Protein AF-A0A9D6SAS4-F1 (afdb_monomer)

Structure (mmCIF, N/CA/C/O backbone):
data_AF-A0A9D6SAS4-F1
#
_entry.id   AF-A0A9D6SAS4-F1
#
loop_
_atom_site.group_PDB
_atom_site.id
_atom_site.type_symbol
_atom_site.label_atom_id
_atom_site.label_alt_id
_atom_site.label_comp_id
_atom_site.label_asym_id
_atom_site.label_entity_id
_atom_site.label_seq_id
_atom_site.pdbx_PDB_ins_code
_atom_site.Cartn_x
_atom_site.Cartn_y
_atom_site.Cartn_z
_atom_site.occupancy
_atom_site.B_iso_or_equiv
_atom_site.auth_seq_id
_atom_site.auth_comp_id
_atom_site.auth_asym_id
_atom_site.auth_atom_id
_atom_site.pdbx_PDB_model_num
ATOM 1 N N . MET A 1 1 ? -22.222 3.010 14.544 1.00 50.62 1 MET A N 1
ATOM 2 C CA . MET A 1 1 ? -21.253 2.228 13.740 1.00 50.62 1 MET A CA 1
ATOM 3 C C . MET A 1 1 ? -20.783 3.130 12.607 1.00 50.62 1 MET A C 1
ATOM 5 O O . MET A 1 1 ? -21.567 3.399 11.709 1.00 50.62 1 MET A O 1
ATOM 9 N N . ASN A 1 2 ? -19.585 3.718 12.694 1.00 63.00 2 ASN A N 1
ATOM 10 C CA . ASN A 1 2 ? -19.209 4.825 11.801 1.00 63.00 2 ASN A CA 1
ATOM 11 C C . ASN A 1 2 ? -18.631 4.307 10.478 1.00 63.00 2 ASN A C 1
ATOM 13 O O . ASN A 1 2 ? -17.414 4.246 10.317 1.00 63.00 2 ASN A O 1
ATOM 17 N N . ARG A 1 3 ? -19.509 3.981 9.520 1.00 70.31 3 ARG A N 1
ATOM 18 C CA . ARG A 1 3 ? -19.149 3.625 8.130 1.00 70.31 3 ARG A CA 1
ATOM 19 C C . ARG A 1 3 ? -18.209 4.653 7.475 1.00 70.31 3 ARG A C 1
ATOM 21 O O . ARG A 1 3 ? -17.339 4.282 6.698 1.00 70.31 3 ARG A O 1
ATOM 28 N N . ALA A 1 4 ? -18.312 5.924 7.870 1.00 74.31 4 ALA A N 1
ATOM 29 C CA . ALA A 1 4 ? -17.423 6.998 7.422 1.00 74.31 4 ALA A CA 1
ATOM 30 C C . ALA A 1 4 ? -15.940 6.774 7.787 1.00 74.31 4 ALA A C 1
ATOM 32 O O . ALA A 1 4 ? -15.057 7.100 7.000 1.00 74.31 4 ALA A O 1
ATOM 33 N N . LEU A 1 5 ? -15.650 6.185 8.955 1.00 75.94 5 LEU A N 1
ATOM 34 C CA . LEU A 1 5 ? -14.269 5.891 9.363 1.00 75.94 5 LEU A CA 1
ATOM 35 C C . LEU A 1 5 ? -13.681 4.741 8.537 1.00 75.94 5 LEU A C 1
ATOM 37 O O . LEU A 1 5 ? -12.525 4.797 8.129 1.00 75.94 5 LEU A O 1
ATOM 41 N N . GLN A 1 6 ? -14.500 3.733 8.230 1.00 78.25 6 GLN A N 1
ATOM 42 C CA . GLN A 1 6 ? -14.096 2.612 7.377 1.00 78.25 6 GLN A CA 1
ATOM 43 C C . GLN A 1 6 ? -13.791 3.077 5.953 1.00 78.25 6 GLN A C 1
ATOM 45 O O . GLN A 1 6 ? -12.755 2.713 5.406 1.00 78.25 6 GLN A O 1
ATOM 50 N N . GLY A 1 7 ? -14.644 3.940 5.389 1.00 81.56 7 GLY A N 1
ATOM 51 C CA . GLY A 1 7 ? -14.393 4.552 4.085 1.00 81.56 7 GLY A CA 1
ATOM 52 C C . GLY A 1 7 ? -13.077 5.332 4.056 1.00 81.56 7 GLY A C 1
ATOM 53 O O . GLY A 1 7 ? -12.290 5.165 3.131 1.00 81.56 7 GLY A O 1
ATOM 54 N N . GLY A 1 8 ? -12.786 6.107 5.108 1.00 83.75 8 GLY A N 1
ATOM 55 C CA . GLY A 1 8 ? -11.517 6.830 5.231 1.00 83.75 8 GLY A CA 1
ATOM 56 C C . GLY A 1 8 ? -10.282 5.920 5.255 1.00 83.75 8 GLY A C 1
ATOM 57 O O . GLY A 1 8 ? -9.275 6.257 4.641 1.00 83.75 8 GLY A O 1
ATOM 58 N N . LEU A 1 9 ? -10.361 4.756 5.909 1.00 83.75 9 LEU A N 1
ATOM 59 C CA . LEU A 1 9 ? -9.276 3.766 5.903 1.00 83.75 9 LEU A CA 1
ATOM 60 C C . LEU A 1 9 ? -9.048 3.168 4.516 1.00 83.75 9 LEU A C 1
ATOM 62 O O . LEU A 1 9 ? -7.908 3.107 4.072 1.00 83.75 9 LEU A O 1
ATOM 66 N N . ILE A 1 10 ? -10.118 2.747 3.837 1.00 86.25 10 ILE A N 1
ATOM 67 C CA . ILE A 1 10 ? -10.026 2.149 2.497 1.00 86.25 10 ILE A CA 1
ATOM 68 C C . ILE A 1 10 ? -9.444 3.161 1.507 1.00 86.25 10 ILE A C 1
ATOM 70 O O . ILE A 1 10 ? -8.532 2.832 0.753 1.00 86.25 10 ILE A O 1
ATOM 74 N N . LEU A 1 11 ? -9.934 4.405 1.537 1.00 88.00 11 LEU A N 1
ATOM 75 C CA . LEU A 1 11 ? -9.425 5.477 0.681 1.00 88.00 11 LEU A CA 1
ATOM 76 C C . LEU A 1 11 ? -7.961 5.793 0.979 1.00 88.00 11 LEU A C 1
ATOM 78 O O . LEU A 1 11 ? -7.173 5.952 0.054 1.00 88.00 11 LEU A O 1
ATOM 82 N N . GLY A 1 12 ? -7.582 5.853 2.254 1.00 87.75 12 GLY A N 1
ATOM 83 C CA . GLY A 1 12 ? -6.195 6.072 2.642 1.00 87.75 12 GLY A CA 1
ATOM 84 C C . GLY A 1 12 ? -5.263 4.954 2.190 1.00 87.75 12 GLY A C 1
ATOM 85 O O . GLY A 1 12 ? -4.219 5.232 1.609 1.00 87.75 12 GLY A O 1
ATOM 86 N N . ASP A 1 13 ? -5.666 3.696 2.371 1.00 88.88 13 ASP A N 1
ATOM 87 C CA . ASP A 1 13 ? -4.906 2.542 1.888 1.00 88.88 13 ASP A CA 1
ATOM 88 C C . ASP A 1 13 ? -4.751 2.589 0.355 1.00 88.88 13 ASP A C 1
ATOM 90 O O . ASP A 1 13 ? -3.659 2.358 -0.164 1.00 88.88 13 ASP A O 1
ATOM 94 N N . ALA A 1 14 ? -5.811 2.958 -0.376 1.00 90.25 14 ALA A N 1
ATOM 95 C CA . ALA A 1 14 ? -5.753 3.149 -1.824 1.00 90.25 14 ALA A CA 1
ATOM 96 C C . ALA A 1 14 ? -4.782 4.275 -2.218 1.00 90.25 14 ALA A C 1
ATOM 98 O O . ALA A 1 14 ? -3.966 4.094 -3.118 1.00 90.25 14 ALA A O 1
ATOM 99 N N . ILE A 1 15 ? -4.811 5.415 -1.521 1.00 92.12 15 ILE A N 1
ATOM 100 C CA . ILE A 1 15 ? -3.869 6.520 -1.750 1.00 92.12 15 ILE A CA 1
ATOM 101 C C . ILE A 1 15 ? -2.429 6.046 -1.538 1.00 92.12 15 ILE A C 1
ATOM 103 O O . ILE A 1 15 ? -1.576 6.309 -2.381 1.00 92.12 15 ILE A O 1
ATOM 107 N N . VAL A 1 16 ? -2.154 5.304 -0.463 1.00 92.31 16 VAL A N 1
ATOM 108 C CA . VAL A 1 16 ? -0.816 4.758 -0.185 1.00 92.31 16 VAL A CA 1
ATOM 109 C C . VAL A 1 16 ? -0.356 3.807 -1.293 1.00 92.31 16 VAL A C 1
ATOM 111 O O . VAL A 1 16 ? 0.803 3.879 -1.700 1.00 92.31 16 VAL A O 1
ATOM 114 N N . LEU A 1 17 ? -1.246 2.962 -1.828 1.00 92.44 17 LEU A N 1
ATOM 115 C CA . LEU A 1 17 ? -0.938 2.080 -2.961 1.00 92.44 17 LEU A CA 1
ATOM 116 C C . LEU A 1 17 ? -0.514 2.869 -4.203 1.00 92.44 17 LEU A C 1
ATOM 118 O O . LEU A 1 17 ? 0.544 2.604 -4.777 1.00 92.44 17 LEU A O 1
ATOM 122 N N . TYR A 1 18 ? -1.302 3.870 -4.599 1.00 92.00 18 TYR A N 1
ATOM 123 C CA . TYR A 1 18 ? -0.983 4.689 -5.769 1.00 92.00 18 TYR A CA 1
ATOM 124 C C . TYR A 1 18 ? 0.256 5.562 -5.549 1.00 92.00 18 TYR A C 1
ATOM 126 O O . TYR A 1 18 ? 1.072 5.689 -6.458 1.00 92.00 18 TYR A O 1
ATOM 134 N N . LEU A 1 19 ? 0.460 6.112 -4.349 1.00 92.69 19 LEU A N 1
ATOM 135 C CA . LEU A 1 19 ? 1.674 6.864 -4.023 1.00 92.69 19 LEU A CA 1
ATOM 136 C C . LEU A 1 19 ? 2.921 5.980 -4.110 1.00 92.69 19 LEU A C 1
ATOM 138 O O . LEU A 1 19 ? 3.906 6.386 -4.722 1.00 92.69 19 LEU A O 1
ATOM 142 N N . ALA A 1 20 ? 2.876 4.759 -3.571 1.00 92.69 20 ALA A N 1
ATOM 143 C CA . ALA A 1 20 ? 3.989 3.816 -3.673 1.00 92.69 20 ALA A CA 1
ATOM 144 C C . ALA A 1 20 ? 4.309 3.461 -5.136 1.00 92.69 20 ALA A C 1
ATOM 146 O O . ALA A 1 20 ? 5.482 3.371 -5.504 1.00 92.69 20 ALA A O 1
ATOM 147 N N . LEU A 1 21 ? 3.286 3.322 -5.989 1.00 90.31 21 LEU A N 1
ATOM 148 C CA . LEU A 1 21 ? 3.461 3.114 -7.429 1.00 90.31 21 LEU A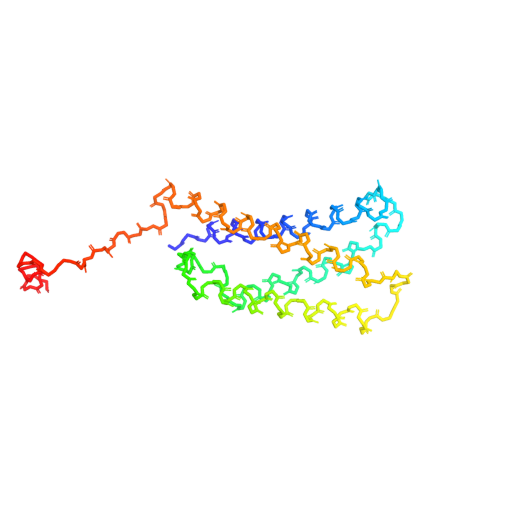 CA 1
ATOM 149 C C . LEU A 1 21 ? 4.129 4.315 -8.102 1.00 90.31 21 LEU A C 1
ATOM 151 O O . LEU A 1 21 ? 5.112 4.139 -8.816 1.00 90.31 21 LEU A O 1
ATOM 155 N N . LEU A 1 22 ? 3.627 5.528 -7.863 1.00 91.12 22 LEU A N 1
ATOM 156 C CA . LEU A 1 22 ? 4.172 6.750 -8.460 1.00 91.12 22 LEU A CA 1
ATOM 157 C C . LEU A 1 22 ? 5.631 6.974 -8.057 1.00 91.12 22 LEU A C 1
ATOM 159 O O . LEU A 1 22 ? 6.461 7.283 -8.910 1.00 91.12 22 LEU A O 1
ATOM 163 N N . VAL A 1 23 ? 5.961 6.765 -6.779 1.00 91.19 23 VAL A N 1
ATOM 164 C CA . VAL A 1 23 ? 7.336 6.883 -6.278 1.00 91.19 23 VAL A CA 1
ATOM 165 C C . VAL A 1 23 ? 8.234 5.817 -6.905 1.00 91.19 23 VAL A C 1
ATOM 167 O O . VAL A 1 23 ? 9.326 6.145 -7.364 1.00 91.19 23 VAL A O 1
ATOM 170 N N . MET A 1 24 ? 7.780 4.563 -7.003 1.00 91.19 24 MET A N 1
ATOM 171 C CA . MET A 1 24 ? 8.538 3.504 -7.680 1.00 91.19 24 MET A CA 1
ATOM 172 C C . MET A 1 24 ? 8.806 3.854 -9.150 1.00 91.19 24 MET A C 1
ATOM 174 O O . MET A 1 24 ? 9.940 3.731 -9.615 1.00 91.19 24 MET A O 1
ATOM 178 N N . LEU A 1 25 ? 7.791 4.344 -9.867 1.00 88.19 25 LEU A N 1
ATOM 179 C CA . LEU A 1 25 ? 7.918 4.759 -11.263 1.00 88.19 25 LEU A CA 1
ATOM 180 C C . LEU A 1 25 ? 8.888 5.928 -11.425 1.00 88.19 25 LEU A C 1
ATOM 182 O O . LEU A 1 25 ? 9.706 5.913 -12.342 1.00 88.19 25 LEU A O 1
ATOM 186 N N . PHE A 1 26 ? 8.843 6.906 -10.522 1.00 88.00 26 PHE A N 1
ATOM 187 C CA . PHE A 1 26 ? 9.776 8.026 -10.527 1.00 88.00 26 PHE A CA 1
ATOM 188 C C . PHE A 1 26 ? 11.219 7.566 -10.282 1.00 88.00 26 PHE A C 1
ATOM 190 O O . PHE A 1 26 ? 12.109 7.932 -11.042 1.00 88.00 26 PHE A O 1
ATOM 197 N N . ILE A 1 27 ? 11.446 6.693 -9.295 1.00 87.06 27 ILE A N 1
ATOM 198 C CA . ILE A 1 27 ? 12.774 6.128 -9.002 1.00 87.06 27 ILE A CA 1
ATOM 199 C C . ILE A 1 27 ? 13.308 5.324 -10.194 1.00 87.06 27 ILE A C 1
ATOM 201 O O . ILE A 1 27 ? 14.497 5.386 -10.501 1.00 87.06 27 ILE A O 1
ATOM 205 N N . ARG A 1 28 ? 12.448 4.549 -10.866 1.00 85.56 28 ARG A N 1
ATOM 206 C CA . ARG A 1 28 ? 12.883 3.626 -11.920 1.00 85.56 28 ARG A CA 1
ATOM 207 C C . ARG A 1 28 ? 13.020 4.273 -13.293 1.00 85.56 28 ARG A C 1
ATOM 209 O O . ARG A 1 28 ? 13.947 3.937 -14.025 1.00 85.56 28 ARG A O 1
ATOM 216 N N . TYR A 1 29 ? 12.074 5.127 -13.665 1.00 83.56 29 TYR A N 1
ATOM 217 C CA . TYR A 1 29 ? 11.943 5.668 -15.019 1.00 83.56 29 TYR A CA 1
ATOM 218 C C . TYR A 1 29 ? 12.207 7.176 -15.090 1.00 83.56 29 TYR A C 1
ATOM 220 O O . TYR A 1 29 ? 12.208 7.727 -16.188 1.00 83.56 29 TYR A O 1
ATOM 228 N N . GLY A 1 30 ? 12.369 7.866 -13.953 1.00 83.75 30 GLY A N 1
ATOM 229 C CA . GLY A 1 30 ? 12.526 9.326 -13.877 1.00 83.75 30 GLY A CA 1
ATOM 230 C C . GLY A 1 30 ? 11.267 10.121 -14.246 1.00 83.75 30 GLY A C 1
ATOM 231 O O . GLY A 1 30 ? 11.202 11.326 -14.026 1.00 83.75 30 GLY A O 1
ATOM 232 N N . THR A 1 31 ? 10.245 9.462 -14.801 1.00 83.31 31 THR A N 1
ATOM 233 C CA . THR A 1 31 ? 8.984 10.068 -15.230 1.00 83.31 31 THR A CA 1
ATOM 234 C C . THR A 1 31 ? 7.837 9.096 -14.972 1.00 83.31 31 THR A C 1
ATOM 236 O O . THR A 1 31 ? 7.981 7.884 -15.140 1.00 83.31 31 THR A O 1
ATOM 239 N N . VAL A 1 32 ? 6.672 9.633 -14.622 1.00 81.31 32 VAL A N 1
ATOM 240 C CA . VAL A 1 32 ? 5.427 8.861 -14.461 1.00 81.31 32 VAL A CA 1
ATOM 241 C C . VAL A 1 32 ? 4.585 8.804 -15.741 1.00 81.31 32 VAL A C 1
ATOM 243 O O . VAL A 1 32 ? 3.689 7.973 -15.842 1.00 81.31 32 VAL A O 1
ATOM 246 N N . ALA A 1 33 ? 4.892 9.642 -16.739 1.00 81.56 33 ALA A N 1
ATOM 247 C CA . ALA A 1 33 ? 4.121 9.760 -17.981 1.00 81.56 33 ALA A CA 1
ATOM 248 C C . ALA A 1 33 ? 4.736 9.026 -19.189 1.00 81.56 33 ALA A C 1
ATOM 250 O O . ALA A 1 33 ? 4.087 8.917 -20.230 1.00 81.56 33 ALA A O 1
ATOM 251 N N . GLY A 1 34 ? 5.968 8.516 -19.082 1.00 79.19 34 GLY A N 1
ATOM 252 C CA . GLY A 1 34 ? 6.620 7.790 -20.175 1.00 79.19 34 GLY A CA 1
ATOM 253 C C . GLY A 1 34 ? 5.891 6.492 -20.553 1.00 79.19 34 GLY A C 1
ATOM 254 O O . GLY A 1 34 ? 5.250 5.864 -19.710 1.00 79.19 34 GLY A O 1
ATOM 255 N N . ARG A 1 35 ? 6.033 6.031 -21.808 1.00 76.75 35 ARG A N 1
ATOM 256 C CA . ARG A 1 35 ? 5.403 4.774 -22.289 1.00 76.75 35 ARG A CA 1
ATOM 257 C C . ARG A 1 35 ? 5.724 3.570 -21.396 1.00 76.75 35 ARG A C 1
ATOM 259 O O . ARG A 1 35 ? 4.851 2.750 -21.130 1.00 76.75 35 ARG A O 1
ATOM 266 N N . GLY A 1 36 ? 6.959 3.501 -20.888 1.00 73.88 36 GLY A N 1
ATOM 267 C CA . GLY A 1 36 ? 7.371 2.482 -19.922 1.00 73.88 36 GLY A CA 1
ATOM 268 C C . GLY A 1 36 ? 6.563 2.545 -18.624 1.00 73.88 36 GLY A C 1
ATOM 269 O O . GLY A 1 36 ? 6.071 1.519 -18.168 1.00 73.88 36 GLY A O 1
ATOM 270 N N . ALA A 1 37 ? 6.331 3.738 -18.074 1.00 75.88 37 ALA A N 1
ATOM 271 C CA . ALA A 1 37 ? 5.563 3.925 -16.844 1.00 75.88 37 ALA A CA 1
ATOM 272 C C . ALA A 1 37 ? 4.071 3.599 -17.023 1.00 75.88 37 ALA A C 1
ATOM 274 O O . ALA A 1 37 ? 3.498 2.895 -16.194 1.00 75.88 37 ALA A O 1
ATOM 275 N N . GLN A 1 38 ? 3.457 4.010 -18.139 1.00 79.62 38 GLN A N 1
ATOM 276 C CA . GLN A 1 38 ? 2.036 3.739 -18.405 1.00 79.62 38 GLN A CA 1
ATOM 277 C C . GLN A 1 38 ? 1.708 2.243 -18.460 1.00 79.62 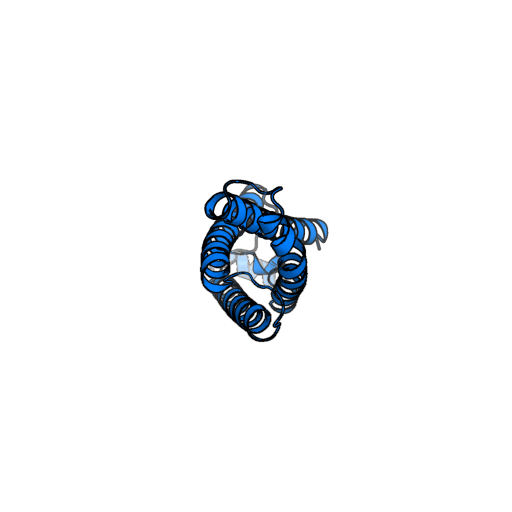38 GLN A C 1
ATOM 279 O O . GLN A 1 38 ? 0.664 1.823 -17.964 1.00 79.62 38 GLN A O 1
ATOM 284 N N . SER A 1 39 ? 2.631 1.422 -18.973 1.00 81.31 39 SER A N 1
ATOM 285 C CA . SER A 1 39 ? 2.450 -0.035 -19.025 1.00 81.31 39 SER A CA 1
ATOM 286 C C . SER A 1 39 ? 2.329 -0.705 -17.645 1.00 81.31 39 SER A C 1
ATOM 288 O O . SER A 1 39 ? 1.823 -1.820 -17.555 1.00 81.31 39 SER A O 1
ATOM 290 N N . HIS A 1 40 ? 2.728 -0.025 -16.562 1.00 81.94 40 HIS A N 1
ATOM 291 C CA . HIS A 1 40 ? 2.624 -0.547 -15.197 1.00 81.94 40 HIS A CA 1
ATOM 292 C C . HIS A 1 40 ? 1.282 -0.233 -14.533 1.00 81.94 40 HIS A C 1
ATOM 294 O O . HIS A 1 40 ? 0.881 -0.956 -13.628 1.00 81.94 40 HIS A O 1
ATOM 300 N N . PHE A 1 41 ? 0.568 0.813 -14.954 1.00 83.94 41 PHE A N 1
ATOM 301 C CA . PHE A 1 41 ? -0.664 1.217 -14.272 1.00 83.94 41 PHE A CA 1
ATOM 302 C C . PHE A 1 41 ? -1.739 0.130 -14.341 1.00 83.94 41 PHE A C 1
ATOM 304 O O . PHE A 1 41 ? -2.301 -0.233 -13.314 1.00 83.94 41 PHE A O 1
ATOM 311 N N . SER A 1 42 ? -1.973 -0.446 -15.522 1.00 85.38 42 SER A N 1
ATOM 312 C CA . SER A 1 42 ? -2.988 -1.492 -15.709 1.00 85.38 42 SER A CA 1
ATOM 313 C C . SER A 1 42 ? -2.770 -2.733 -14.817 1.00 85.38 42 SER A C 1
ATOM 315 O O . SER A 1 42 ? -3.677 -3.054 -14.042 1.00 85.38 42 SER A O 1
ATOM 317 N N . PRO A 1 43 ? -1.598 -3.408 -14.830 1.00 86.81 43 PRO A N 1
ATOM 318 C CA . PRO A 1 43 ? -1.378 -4.581 -13.982 1.00 86.81 43 PRO A CA 1
ATOM 319 C C . PRO A 1 43 ? -1.393 -4.250 -12.485 1.00 86.81 43 PRO A C 1
ATOM 321 O O . PRO A 1 43 ? -1.961 -5.008 -11.698 1.00 86.81 43 PRO A O 1
ATOM 324 N N . PHE A 1 44 ? -0.821 -3.114 -12.072 1.00 87.25 44 PHE A N 1
ATOM 325 C CA . PHE A 1 44 ? -0.814 -2.730 -10.659 1.00 87.25 44 PHE A CA 1
ATOM 326 C C . PHE A 1 44 ? -2.211 -2.365 -10.147 1.00 87.25 44 PHE A C 1
ATOM 328 O O . PHE A 1 44 ? -2.548 -2.733 -9.028 1.00 87.25 44 PHE A O 1
ATOM 335 N N . THR A 1 45 ? -3.068 -1.732 -10.952 1.00 89.50 45 THR A N 1
ATOM 336 C CA . THR A 1 45 ? -4.454 -1.452 -10.547 1.00 89.50 45 THR A CA 1
ATOM 337 C C . THR A 1 45 ? -5.248 -2.737 -10.294 1.00 89.50 45 THR A C 1
ATOM 339 O O . THR A 1 45 ? -5.967 -2.811 -9.298 1.00 89.50 45 THR A O 1
ATOM 342 N N . ILE A 1 46 ? -5.088 -3.775 -11.126 1.00 88.69 46 ILE A N 1
ATOM 343 C CA . ILE A 1 46 ? -5.718 -5.090 -10.890 1.00 88.69 46 ILE A CA 1
ATOM 344 C C . ILE A 1 46 ? -5.235 -5.676 -9.557 1.00 88.69 46 ILE A C 1
ATOM 346 O O . ILE A 1 46 ? -6.027 -6.143 -8.737 1.00 88.69 46 ILE A O 1
ATOM 350 N N . LEU A 1 47 ? -3.931 -5.588 -9.310 1.00 89.62 47 LEU A N 1
ATOM 351 C CA . LEU A 1 47 ? -3.297 -6.061 -8.086 1.00 89.62 47 LEU A CA 1
ATOM 352 C C . LEU A 1 47 ? -3.785 -5.293 -6.845 1.00 89.62 47 LEU A C 1
ATOM 354 O O . LEU A 1 47 ? -4.026 -5.899 -5.804 1.00 89.62 47 LEU A O 1
ATOM 358 N N . PHE A 1 48 ? -4.030 -3.987 -6.961 1.00 90.62 48 PHE A N 1
ATOM 359 C CA . PHE A 1 48 ? -4.570 -3.160 -5.876 1.00 90.62 48 PHE A CA 1
ATOM 360 C C . PHE A 1 48 ? -5.990 -3.559 -5.487 1.00 90.62 48 PHE A C 1
ATOM 362 O O . PHE A 1 48 ? -6.310 -3.570 -4.298 1.00 90.62 48 PHE A O 1
ATOM 369 N N . LEU A 1 49 ? -6.830 -3.937 -6.454 1.00 91.50 49 LEU A N 1
ATOM 370 C CA . LEU A 1 49 ? -8.175 -4.442 -6.166 1.00 91.50 49 LEU A CA 1
ATOM 371 C C . LEU A 1 49 ? -8.121 -5.738 -5.351 1.00 91.50 49 LEU A C 1
ATOM 373 O O . LEU A 1 49 ? -8.827 -5.861 -4.349 1.00 91.50 49 LEU A O 1
ATOM 377 N N . ILE A 1 50 ? -7.237 -6.667 -5.732 1.00 91.25 50 ILE A N 1
ATOM 378 C CA . ILE A 1 50 ? -7.002 -7.906 -4.975 1.00 91.25 50 ILE A CA 1
ATOM 379 C C . ILE A 1 50 ? -6.532 -7.568 -3.559 1.00 91.25 50 ILE A C 1
ATOM 381 O O . ILE A 1 50 ? -7.036 -8.125 -2.587 1.00 91.25 50 ILE A O 1
ATOM 385 N N . TRP A 1 51 ? -5.611 -6.616 -3.420 1.00 92.19 51 TRP A N 1
ATOM 386 C CA . TRP A 1 51 ? -5.057 -6.252 -2.122 1.00 92.19 51 TRP A CA 1
ATOM 387 C C . TRP A 1 51 ? -6.076 -5.626 -1.174 1.00 92.19 51 TRP A C 1
ATOM 389 O O . TRP A 1 51 ? -6.118 -5.996 0.001 1.00 92.19 51 TRP A O 1
ATOM 399 N N . ILE A 1 52 ? -6.922 -4.720 -1.673 1.00 89.50 52 ILE A N 1
ATOM 400 C CA . ILE A 1 52 ? -8.024 -4.138 -0.895 1.00 89.50 52 ILE A CA 1
ATOM 401 C C . ILE A 1 52 ? -9.001 -5.237 -0.461 1.00 89.50 52 ILE A C 1
ATOM 403 O O . ILE A 1 52 ? -9.449 -5.247 0.686 1.00 89.50 52 ILE A O 1
ATOM 407 N N . LEU A 1 53 ? -9.294 -6.196 -1.342 1.00 91.12 53 LEU A N 1
ATOM 408 C CA . LEU A 1 53 ? -10.154 -7.334 -1.025 1.00 91.12 53 LEU A CA 1
ATOM 409 C C . LEU A 1 53 ? -9.538 -8.229 0.061 1.00 91.12 53 LEU A C 1
ATOM 411 O O . LEU A 1 53 ? -10.228 -8.588 1.014 1.00 91.12 53 LEU A O 1
ATOM 415 N N . VAL A 1 54 ? -8.238 -8.524 -0.005 1.00 91.12 54 VAL A N 1
ATOM 416 C CA . VAL A 1 54 ? -7.527 -9.273 1.046 1.00 91.12 54 VAL A CA 1
ATOM 417 C C . VAL A 1 54 ? -7.557 -8.517 2.375 1.00 91.12 54 VAL A C 1
ATOM 419 O O . VAL A 1 54 ? -7.834 -9.118 3.413 1.00 91.12 54 VAL A O 1
ATOM 422 N N . PHE A 1 55 ? -7.345 -7.198 2.371 1.00 88.62 55 PHE A N 1
ATOM 423 C CA . PHE A 1 55 ? -7.459 -6.385 3.585 1.00 88.62 55 PHE A CA 1
ATOM 424 C C . PHE A 1 55 ? -8.876 -6.386 4.162 1.00 88.62 55 PHE A C 1
ATOM 426 O O . PHE A 1 55 ? -9.049 -6.430 5.385 1.00 88.62 55 PHE A O 1
ATOM 433 N N . TYR A 1 56 ? -9.886 -6.396 3.293 1.00 88.00 56 TYR A N 1
ATOM 434 C CA . TYR A 1 56 ? -11.281 -6.503 3.691 1.00 88.00 56 TYR A CA 1
ATOM 435 C C . TYR A 1 56 ? -11.586 -7.847 4.351 1.00 88.00 56 TYR A C 1
ATOM 437 O O . TYR A 1 56 ? -12.097 -7.861 5.471 1.00 88.00 56 TYR A O 1
ATOM 445 N N . ILE A 1 57 ? -11.189 -8.958 3.726 1.00 87.38 57 ILE A N 1
ATOM 446 C CA . ILE A 1 57 ? -11.372 -10.313 4.271 1.00 87.38 57 ILE A CA 1
ATOM 447 C C . ILE A 1 57 ? -10.610 -10.488 5.589 1.00 87.38 57 ILE A C 1
ATOM 449 O O . ILE A 1 57 ? -11.137 -11.060 6.541 1.00 87.38 57 ILE A O 1
ATOM 453 N N . ALA A 1 58 ? -9.396 -9.941 5.692 1.00 86.56 58 ALA A N 1
ATOM 454 C CA . ALA A 1 58 ? -8.600 -9.969 6.920 1.00 86.56 58 ALA A CA 1
ATOM 455 C C . ALA A 1 58 ? -9.207 -9.129 8.065 1.00 86.56 58 ALA A C 1
ATOM 457 O O . ALA A 1 58 ? -8.694 -9.139 9.190 1.00 86.56 58 ALA A O 1
ATOM 458 N N . GLY A 1 59 ? -10.282 -8.377 7.802 1.00 83.44 59 GLY A N 1
ATOM 459 C CA . GLY A 1 59 ? -10.946 -7.530 8.786 1.00 83.44 59 GLY A CA 1
ATOM 460 C C . GLY A 1 59 ? -10.106 -6.323 9.203 1.00 83.44 59 GLY A C 1
ATOM 461 O O . GLY A 1 59 ? -10.326 -5.767 10.279 1.00 83.44 59 GLY A O 1
ATOM 462 N N . LEU A 1 60 ? -9.148 -5.893 8.370 1.00 83.44 60 LEU A N 1
ATOM 463 C CA . LEU A 1 60 ? -8.285 -4.734 8.646 1.00 83.44 60 LEU A CA 1
ATOM 464 C C . LEU A 1 60 ? -9.047 -3.400 8.611 1.00 83.44 60 LEU A C 1
ATOM 466 O O . LEU A 1 60 ? -8.507 -2.377 9.035 1.00 83.44 60 LEU A O 1
ATOM 470 N N . TYR A 1 61 ? -10.294 -3.402 8.137 1.00 82.31 61 TYR A N 1
ATOM 471 C CA . TYR A 1 61 ? -11.201 -2.250 8.143 1.00 82.31 61 TYR A CA 1
ATOM 472 C C . TYR A 1 61 ? -12.194 -2.253 9.315 1.00 82.31 61 TYR A C 1
ATOM 474 O O . TYR A 1 61 ? -13.064 -1.379 9.390 1.00 82.31 61 TYR A O 1
ATOM 482 N N . ASP A 1 62 ? -12.096 -3.206 10.248 1.00 75.25 62 ASP A N 1
ATOM 483 C CA . ASP A 1 62 ? -12.896 -3.148 11.468 1.00 75.25 62 ASP A CA 1
ATOM 484 C C . ASP A 1 62 ? -12.343 -2.074 12.415 1.00 75.25 62 ASP A C 1
ATOM 486 O O . ASP A 1 62 ? -11.253 -2.194 12.977 1.00 75.25 62 ASP A O 1
ATOM 490 N N . VAL A 1 63 ? -13.140 -1.023 12.626 1.00 65.62 63 VAL A N 1
ATOM 491 C CA . VAL A 1 63 ? -12.820 0.103 13.514 1.00 65.62 63 VAL A CA 1
ATOM 492 C C . VAL A 1 63 ? -12.599 -0.372 14.956 1.00 65.62 63 VAL A C 1
ATOM 494 O O . VAL A 1 63 ? -11.810 0.224 15.686 1.00 65.62 63 VAL A O 1
ATOM 497 N N . ARG A 1 64 ? -13.244 -1.471 15.375 1.00 63.34 64 ARG A N 1
ATOM 498 C CA . ARG A 1 64 ? -13.056 -2.064 16.711 1.00 63.34 64 ARG A CA 1
ATOM 499 C C . ARG A 1 64 ? -11.667 -2.683 16.877 1.00 63.34 64 ARG A C 1
ATOM 501 O O . ARG A 1 64 ? -11.155 -2.737 17.991 1.00 63.34 64 ARG A O 1
ATOM 508 N N . SER A 1 65 ? -11.049 -3.101 15.773 1.00 58.94 65 SER A N 1
ATOM 509 C CA . SER A 1 65 ? -9.712 -3.697 15.736 1.00 58.94 65 SER A CA 1
ATOM 510 C C . SER A 1 65 ? -8.587 -2.660 15.611 1.00 58.94 65 SER A C 1
ATOM 512 O O . SER A 1 65 ? -7.427 -3.060 15.562 1.00 58.94 65 SER A O 1
ATOM 514 N N . LEU A 1 66 ? -8.899 -1.355 15.560 1.00 58.66 66 LEU A N 1
ATOM 515 C CA . LEU A 1 66 ? -7.901 -0.284 15.408 1.00 58.66 66 LEU A CA 1
ATOM 516 C C . LEU A 1 66 ? -7.072 -0.031 16.668 1.00 58.66 66 LEU A C 1
ATOM 518 O O . LEU A 1 66 ? -6.007 0.572 16.574 1.00 58.66 66 LEU A O 1
ATOM 522 N N . LYS A 1 67 ? -7.521 -0.494 17.843 1.00 60.09 67 LYS A N 1
ATOM 523 C CA . LYS A 1 67 ? -6.678 -0.456 19.042 1.00 60.09 67 LYS A CA 1
ATOM 524 C C . LYS A 1 67 ? -5.413 -1.252 18.725 1.00 60.09 67 LYS A C 1
ATOM 526 O O . LYS A 1 67 ? -5.526 -2.438 18.426 1.00 60.09 67 LYS A O 1
ATOM 531 N N . ASN A 1 68 ? -4.260 -0.578 18.767 1.00 59.09 68 ASN A N 1
ATOM 532 C CA . ASN A 1 68 ? -2.924 -1.090 18.450 1.00 59.09 68 ASN A CA 1
ATOM 533 C C . ASN A 1 68 ? -2.547 -2.269 19.360 1.00 59.09 68 ASN A C 1
ATOM 535 O O . ASN A 1 68 ? -1.794 -2.131 20.318 1.00 59.09 68 ASN A O 1
ATOM 539 N N . ASN A 1 69 ? -3.169 -3.409 19.107 1.00 63.97 69 ASN A N 1
ATOM 540 C CA . ASN A 1 69 ? -3.014 -4.646 19.837 1.00 63.97 69 ASN A CA 1
ATOM 541 C C . ASN A 1 69 ? -2.181 -5.585 18.963 1.00 63.97 69 ASN A C 1
ATOM 543 O O 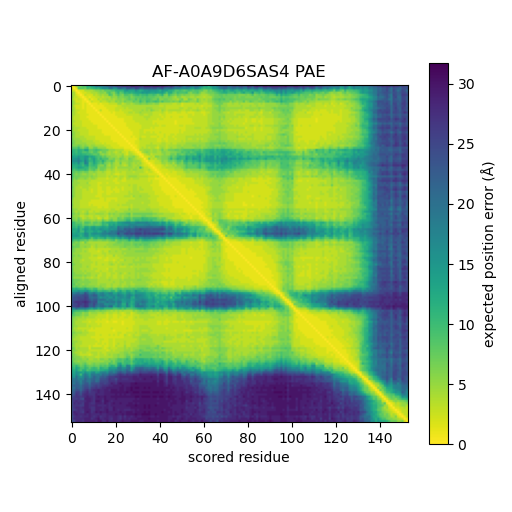. ASN A 1 69 ? -2.273 -5.541 17.732 1.00 63.97 69 ASN A O 1
ATOM 547 N N . SER A 1 70 ? -1.400 -6.470 19.576 1.00 68.75 70 SER A N 1
ATOM 548 C CA . SER A 1 70 ? -0.572 -7.460 18.877 1.00 68.75 70 SER A CA 1
ATOM 549 C C . SER A 1 70 ? -1.379 -8.308 17.880 1.00 68.75 70 SER A C 1
ATOM 551 O O . SER A 1 70 ? -0.840 -8.790 16.885 1.00 68.75 70 SER A O 1
ATOM 553 N N . SER A 1 71 ? -2.696 -8.437 18.082 1.00 75.56 71 SER A N 1
ATOM 554 C CA . SER A 1 71 ? -3.618 -9.066 17.132 1.00 75.56 71 SER A CA 1
ATOM 555 C C . SER A 1 71 ? -3.780 -8.294 15.814 1.00 75.56 71 SER A C 1
ATOM 557 O O . SER A 1 71 ? -3.843 -8.923 14.759 1.00 75.56 71 SER A O 1
ATOM 559 N N . PHE A 1 72 ? -3.808 -6.956 15.835 1.00 79.75 72 PHE A N 1
ATOM 560 C CA . PHE A 1 72 ? -3.862 -6.127 14.625 1.00 79.75 72 PHE A CA 1
ATOM 561 C C . PHE A 1 72 ? -2.561 -6.239 13.831 1.00 79.75 72 PHE A C 1
ATOM 563 O O . PHE A 1 72 ? -2.605 -6.493 12.630 1.00 79.75 72 PHE A O 1
ATOM 570 N N . ALA A 1 73 ? -1.413 -6.135 14.508 1.00 80.25 73 ALA A N 1
ATOM 571 C CA . ALA A 1 73 ? -0.106 -6.299 13.875 1.00 80.25 73 ALA A CA 1
ATOM 572 C C . ALA A 1 73 ? 0.021 -7.674 13.198 1.00 80.25 73 ALA A C 1
ATOM 574 O O . ALA A 1 73 ? 0.457 -7.763 12.052 1.00 80.25 73 ALA A O 1
ATOM 575 N N . ARG A 1 74 ? -0.455 -8.741 13.857 1.00 84.44 74 ARG A N 1
ATOM 576 C CA . ARG A 1 74 ? -0.493 -10.092 13.279 1.00 84.44 74 ARG A CA 1
ATOM 577 C C . ARG A 1 74 ? -1.392 -10.179 12.042 1.00 84.44 74 ARG A C 1
ATOM 579 O O . ARG A 1 74 ? -0.978 -10.764 11.045 1.00 84.44 74 ARG A O 1
ATOM 586 N N . LYS A 1 75 ? -2.599 -9.601 12.081 1.00 86.81 75 LYS A N 1
ATOM 587 C CA . LYS A 1 75 ? -3.509 -9.556 10.918 1.00 86.81 75 LYS A CA 1
ATOM 588 C C . LYS A 1 75 ? -2.901 -8.779 9.753 1.00 86.81 75 LYS A C 1
ATOM 590 O O . LYS A 1 75 ? -2.974 -9.241 8.619 1.00 86.81 75 LYS A O 1
ATOM 595 N N . LEU A 1 76 ? -2.281 -7.632 10.035 1.00 85.88 76 LEU A N 1
ATOM 596 C CA . LEU A 1 76 ? -1.616 -6.807 9.030 1.00 85.88 76 LEU A CA 1
ATOM 597 C C . LEU A 1 76 ? -0.459 -7.568 8.380 1.00 85.88 76 LEU A C 1
ATOM 599 O O . LEU A 1 76 ? -0.393 -7.628 7.158 1.00 85.88 76 LEU A O 1
ATOM 603 N N . ALA A 1 77 ? 0.400 -8.203 9.180 1.00 87.50 77 ALA A N 1
ATOM 604 C CA . ALA A 1 77 ? 1.505 -9.009 8.674 1.00 87.50 77 ALA A CA 1
ATOM 605 C C . ALA A 1 77 ? 1.012 -10.171 7.795 1.00 87.50 77 ALA A C 1
ATOM 607 O O . ALA A 1 77 ? 1.504 -10.345 6.686 1.00 87.50 77 ALA A O 1
ATOM 608 N N . LEU A 1 78 ? -0.003 -10.922 8.241 1.00 89.94 78 LEU A N 1
ATOM 609 C CA . LEU A 1 78 ? -0.588 -12.015 7.454 1.00 89.94 78 LEU A CA 1
ATOM 610 C C . LEU A 1 78 ? -1.179 -11.524 6.127 1.00 89.94 78 LEU A C 1
ATOM 612 O O . LEU A 1 78 ? -0.962 -12.150 5.088 1.00 89.94 78 LEU A O 1
ATOM 616 N N . ALA A 1 7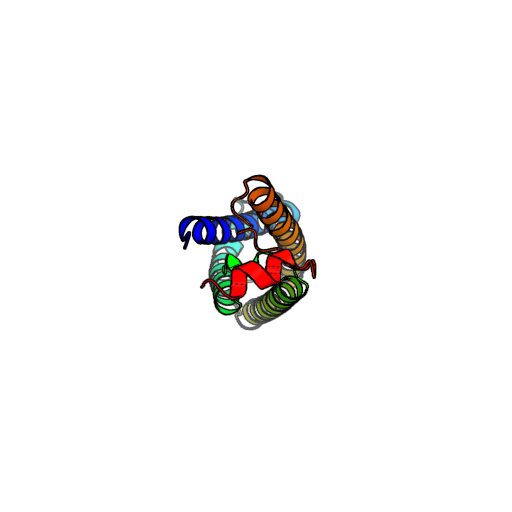9 ? -1.899 -10.403 6.147 1.00 91.12 79 ALA A N 1
ATOM 617 C CA . ALA A 1 79 ? -2.491 -9.836 4.944 1.00 91.12 79 ALA A CA 1
ATOM 618 C C . ALA A 1 79 ? -1.428 -9.305 3.971 1.00 91.12 79 ALA A C 1
ATOM 620 O O . ALA A 1 79 ? -1.543 -9.540 2.773 1.00 91.12 79 ALA A O 1
ATOM 621 N N . LEU A 1 80 ? -0.372 -8.652 4.473 1.00 90.12 80 LEU A N 1
ATOM 622 C CA . LEU A 1 80 ? 0.762 -8.206 3.656 1.00 90.12 80 LEU A CA 1
ATOM 623 C C . LEU A 1 80 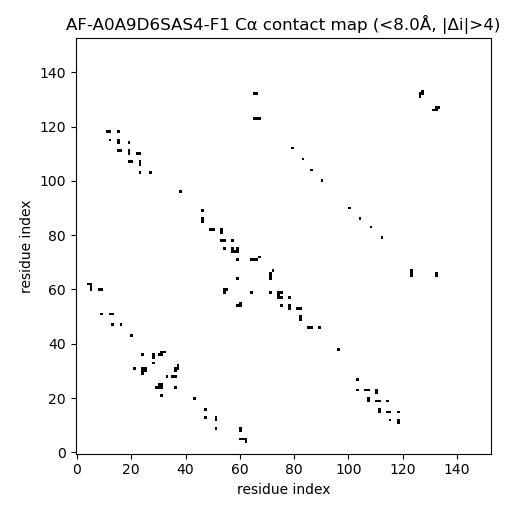? 1.477 -9.392 3.008 1.00 90.12 80 LEU A C 1
ATOM 625 O O . LEU A 1 80 ? 1.659 -9.390 1.796 1.00 90.12 80 LEU A O 1
ATOM 629 N N . THR A 1 81 ? 1.798 -10.435 3.775 1.00 92.00 81 THR A N 1
ATOM 630 C CA . THR A 1 81 ? 2.417 -11.654 3.236 1.00 92.00 81 THR A CA 1
ATOM 631 C C . THR A 1 81 ? 1.542 -12.289 2.157 1.00 92.00 81 THR A C 1
ATOM 633 O O . THR A 1 81 ? 2.033 -12.618 1.081 1.00 92.00 81 THR A O 1
ATOM 636 N N . THR A 1 82 ? 0.233 -12.400 2.399 1.00 92.12 82 THR A N 1
ATOM 637 C CA . THR A 1 82 ? -0.727 -12.934 1.418 1.00 92.12 82 THR A CA 1
ATOM 638 C C . THR A 1 82 ? -0.740 -12.094 0.139 1.00 92.12 82 THR A C 1
ATOM 640 O O . THR A 1 82 ? -0.641 -12.624 -0.964 1.00 92.12 82 THR A O 1
ATOM 643 N N . ASN A 1 83 ? -0.782 -10.771 0.279 1.00 92.69 83 ASN A N 1
ATOM 644 C CA . ASN A 1 83 ? -0.734 -9.831 -0.836 1.00 92.69 83 ASN A CA 1
ATOM 645 C C . ASN A 1 83 ? 0.573 -9.909 -1.628 1.00 92.69 83 ASN A C 1
ATOM 647 O O . ASN A 1 83 ? 0.553 -9.819 -2.857 1.00 92.69 83 ASN A O 1
ATOM 651 N N . PHE A 1 84 ? 1.703 -10.124 -0.957 1.00 90.69 84 PHE A N 1
ATOM 652 C CA . PHE A 1 84 ? 2.996 -10.289 -1.617 1.00 90.69 84 PHE A CA 1
ATOM 653 C C . PHE A 1 84 ? 3.047 -11.592 -2.406 1.00 90.69 84 PHE A C 1
ATOM 655 O O . PHE A 1 84 ? 3.518 -11.588 -3.540 1.00 90.69 84 PHE A O 1
ATOM 662 N N . LEU A 1 85 ? 2.505 -12.682 -1.856 1.00 91.25 85 LEU A N 1
ATOM 663 C CA . LEU A 1 85 ? 2.374 -13.947 -2.579 1.00 91.25 85 LEU A CA 1
ATOM 664 C C . LEU A 1 85 ? 1.494 -13.786 -3.822 1.00 91.25 85 LEU A C 1
ATOM 666 O O . LEU A 1 85 ? 1.898 -14.215 -4.901 1.00 91.25 85 LEU A O 1
ATOM 670 N N . PHE A 1 86 ? 0.350 -13.104 -3.706 1.00 90.56 86 PHE A N 1
ATOM 671 C CA . PHE A 1 86 ? -0.490 -12.786 -4.864 1.00 90.56 86 PHE A CA 1
ATOM 672 C C . PHE A 1 86 ? 0.241 -11.934 -5.895 1.00 90.56 86 PHE A C 1
ATOM 674 O O . PHE A 1 86 ? 0.116 -12.190 -7.086 1.00 90.56 86 PHE A O 1
ATOM 681 N N . ALA A 1 87 ? 1.024 -10.949 -5.459 1.00 88.38 87 ALA A N 1
ATOM 682 C CA . ALA A 1 87 ? 1.781 -10.103 -6.367 1.00 88.38 87 ALA A CA 1
ATOM 683 C C . ALA A 1 87 ? 2.858 -10.889 -7.124 1.00 88.38 87 ALA A C 1
ATOM 685 O O . ALA A 1 87 ? 2.969 -10.771 -8.343 1.00 88.38 87 ALA A O 1
ATOM 686 N N . ILE A 1 88 ? 3.615 -11.731 -6.416 1.00 86.50 88 ILE A N 1
ATOM 687 C CA . ILE A 1 88 ? 4.618 -12.615 -7.017 1.00 86.50 88 ILE A CA 1
ATOM 688 C C . ILE A 1 88 ? 3.947 -13.564 -8.011 1.00 86.50 88 ILE A C 1
ATOM 690 O O . ILE A 1 88 ? 4.397 -13.655 -9.150 1.00 86.50 88 ILE A O 1
ATOM 694 N N . ALA A 1 89 ? 2.853 -14.218 -7.614 1.00 87.62 89 ALA A N 1
ATOM 695 C CA . ALA A 1 89 ? 2.102 -15.115 -8.483 1.00 87.62 89 ALA A CA 1
ATOM 696 C C . ALA A 1 89 ? 1.590 -14.381 -9.733 1.00 87.62 89 ALA A C 1
ATOM 698 O O . ALA A 1 89 ? 1.832 -14.831 -10.848 1.00 87.62 89 ALA A O 1
ATOM 699 N N . PHE A 1 90 ? 0.959 -13.218 -9.569 1.00 84.94 90 PHE A N 1
ATOM 700 C CA . PHE A 1 90 ? 0.420 -12.426 -10.673 1.00 84.94 90 PHE A CA 1
ATOM 701 C C . PHE A 1 90 ? 1.496 -12.073 -11.709 1.00 84.94 90 PHE A C 1
ATOM 703 O O . PHE A 1 90 ? 1.316 -12.323 -12.897 1.00 84.94 90 PHE A O 1
ATOM 710 N N . PHE A 1 91 ? 2.649 -11.560 -11.274 1.00 80.12 91 PHE A N 1
ATOM 711 C CA . PHE A 1 91 ? 3.729 -11.196 -12.196 1.00 80.12 91 PHE A CA 1
ATOM 712 C C . PHE A 1 91 ? 4.498 -12.395 -12.768 1.00 80.12 91 PHE A C 1
ATOM 714 O O . PHE A 1 91 ? 5.185 -12.234 -13.774 1.00 80.12 91 PHE A O 1
ATOM 721 N N . TYR A 1 92 ? 4.413 -13.575 -12.149 1.00 80.19 92 TYR A N 1
ATOM 722 C CA . TYR A 1 92 ? 5.076 -14.786 -12.640 1.00 80.19 92 TYR A CA 1
ATOM 723 C C . TYR A 1 92 ? 4.199 -15.587 -13.614 1.00 80.19 92 TYR A C 1
ATOM 725 O O . TYR A 1 92 ? 4.713 -16.140 -14.582 1.00 80.19 92 TYR A O 1
ATOM 733 N N . PHE A 1 93 ? 2.883 -15.629 -13.384 1.00 79.69 93 PHE A N 1
ATOM 734 C CA . PHE A 1 93 ? 1.930 -16.406 -14.185 1.00 79.69 93 PHE A CA 1
ATOM 735 C C . PHE A 1 93 ? 1.297 -15.639 -15.346 1.00 79.69 93 PHE A C 1
ATOM 737 O O . PHE A 1 93 ? 0.657 -16.271 -16.182 1.00 79.69 93 PHE A O 1
ATOM 744 N N . VAL A 1 94 ? 1.453 -14.313 -15.426 1.00 73.19 94 VAL A N 1
ATOM 745 C CA . VAL A 1 94 ? 0.944 -13.516 -16.554 1.00 73.19 94 VAL A CA 1
ATOM 746 C C . VAL A 1 94 ? 2.093 -13.174 -17.518 1.00 73.19 94 VAL A C 1
ATOM 748 O O . VAL A 1 94 ? 2.745 -12.136 -17.360 1.00 73.19 94 VAL A O 1
ATOM 751 N N . PRO A 1 95 ? 2.379 -14.032 -18.521 1.00 61.28 95 PRO A N 1
ATOM 752 C CA . PRO A 1 95 ? 3.336 -13.725 -19.575 1.00 61.28 95 PRO A CA 1
ATOM 753 C C . PRO A 1 95 ? 2.758 -12.641 -20.493 1.00 61.28 95 PRO A C 1
ATOM 755 O O . PRO A 1 95 ? 1.628 -12.748 -20.959 1.00 61.28 95 PRO A O 1
ATOM 758 N N . GLY A 1 96 ? 3.524 -11.583 -20.760 1.00 61.62 96 GLY A N 1
ATOM 759 C CA . GLY A 1 96 ? 3.106 -10.511 -21.677 1.00 61.62 96 GLY A CA 1
ATOM 760 C C . GLY A 1 96 ? 3.574 -9.117 -21.273 1.00 61.62 96 GLY A C 1
ATOM 761 O O . GLY A 1 96 ? 3.710 -8.238 -22.120 1.00 61.62 96 GLY A O 1
ATOM 762 N N . PHE A 1 97 ? 3.915 -8.913 -20.001 1.00 60.00 97 PHE A N 1
ATOM 763 C CA . PHE A 1 97 ? 4.562 -7.684 -19.560 1.00 60.00 97 PHE A CA 1
ATOM 764 C C . PHE A 1 97 ? 6.070 -7.836 -19.791 1.00 60.00 97 PHE A C 1
ATOM 766 O O . PHE A 1 97 ? 6.769 -8.369 -18.937 1.00 60.00 97 PHE A O 1
ATOM 773 N N . GLY A 1 98 ? 6.586 -7.416 -20.952 1.00 53.72 98 GLY A N 1
ATOM 774 C CA . GLY A 1 98 ? 8.022 -7.409 -21.316 1.00 53.72 98 GLY A CA 1
ATOM 775 C C . GLY A 1 98 ? 8.903 -6.480 -20.458 1.00 53.72 98 GLY A C 1
ATOM 776 O O . GLY A 1 98 ? 9.866 -5.887 -20.932 1.00 53.72 98 GLY A O 1
ATOM 777 N N . ILE A 1 99 ? 8.535 -6.314 -19.196 1.00 56.38 99 ILE A N 1
ATOM 778 C CA . ILE A 1 99 ? 9.110 -5.465 -18.171 1.00 56.38 99 ILE A CA 1
ATOM 779 C C . ILE A 1 99 ? 9.779 -6.420 -17.193 1.00 56.38 99 ILE A C 1
ATOM 781 O O . ILE A 1 99 ? 9.148 -7.387 -16.796 1.00 56.38 99 ILE A O 1
ATOM 785 N N . THR A 1 100 ? 11.018 -6.176 -16.769 1.00 59.28 100 THR A N 1
ATOM 786 C CA . THR A 1 100 ? 11.684 -6.996 -15.746 1.00 59.28 100 THR A CA 1
ATOM 787 C C . THR A 1 100 ? 10.992 -6.769 -14.387 1.00 59.28 100 THR A C 1
ATOM 789 O O . THR A 1 100 ? 11.329 -5.805 -13.694 1.00 59.28 100 THR A O 1
ATOM 792 N N . PRO A 1 101 ? 10.015 -7.598 -13.956 1.00 64.06 101 PRO A N 1
ATOM 793 C CA . PRO A 1 101 ? 9.068 -7.192 -12.912 1.00 64.06 101 PRO A CA 1
ATOM 794 C C . PRO A 1 101 ? 9.697 -7.261 -11.522 1.00 64.06 101 PRO A C 1
ATOM 796 O O . PRO A 1 101 ? 9.232 -6.616 -10.590 1.00 64.06 101 PRO A O 1
ATOM 799 N N . LYS A 1 102 ? 10.771 -8.046 -11.377 1.00 68.06 102 LYS A N 1
ATOM 800 C CA . LYS A 1 102 ? 11.331 -8.439 -10.082 1.00 68.06 102 LYS A CA 1
ATOM 801 C C . LYS A 1 102 ? 11.837 -7.237 -9.285 1.00 68.06 102 LYS A C 1
ATOM 803 O O . LYS A 1 102 ? 11.509 -7.112 -8.112 1.00 68.06 102 LYS A O 1
ATOM 808 N N . THR A 1 103 ? 12.576 -6.325 -9.915 1.00 79.50 103 THR A N 1
ATOM 809 C CA . THR A 1 103 ? 13.127 -5.151 -9.219 1.00 79.50 103 THR A CA 1
ATOM 810 C C . THR A 1 103 ? 12.041 -4.127 -8.899 1.00 79.50 103 THR A C 1
ATOM 812 O O . THR A 1 103 ? 11.966 -3.650 -7.770 1.00 79.50 103 THR A O 1
ATOM 815 N N . ASN A 1 104 ? 11.164 -3.830 -9.861 1.00 84.00 104 ASN A N 1
ATOM 816 C CA . ASN A 1 104 ? 10.087 -2.853 -9.685 1.00 84.00 104 ASN A CA 1
ATOM 817 C C . ASN A 1 104 ? 9.097 -3.311 -8.609 1.00 84.00 104 ASN A C 1
ATOM 819 O O . ASN A 1 104 ? 8.682 -2.508 -7.775 1.00 84.00 104 ASN A O 1
ATOM 823 N N . LEU A 1 105 ? 8.771 -4.608 -8.587 1.00 84.94 105 LEU A N 1
ATOM 824 C CA . LEU A 1 105 ? 7.920 -5.193 -7.562 1.00 84.94 105 LEU A CA 1
ATOM 825 C C . LEU A 1 105 ? 8.558 -5.056 -6.180 1.00 84.94 105 LEU A C 1
ATOM 827 O O . LEU A 1 105 ? 7.902 -4.564 -5.275 1.00 84.94 105 LEU A O 1
ATOM 831 N N . VAL A 1 106 ? 9.834 -5.418 -6.013 1.00 87.31 106 VAL A N 1
ATOM 832 C CA . VAL A 1 106 ? 10.515 -5.306 -4.711 1.00 87.31 106 VAL A CA 1
ATOM 833 C C . VAL A 1 106 ? 10.540 -3.859 -4.211 1.00 87.31 106 VAL A C 1
ATOM 835 O O . VAL A 1 106 ? 10.188 -3.616 -3.058 1.00 87.31 106 VAL A O 1
ATOM 838 N N . ILE A 1 107 ? 10.880 -2.893 -5.072 1.00 87.62 107 ILE A N 1
ATOM 839 C CA . ILE A 1 107 ? 10.856 -1.463 -4.715 1.00 87.62 107 ILE A CA 1
ATOM 840 C C . ILE A 1 107 ? 9.447 -1.053 -4.280 1.00 87.62 107 ILE A C 1
ATOM 842 O O . ILE A 1 107 ? 9.278 -0.424 -3.235 1.00 87.62 107 ILE A O 1
ATOM 846 N N . PHE A 1 108 ? 8.431 -1.448 -5.049 1.00 90.44 108 PHE A N 1
ATOM 847 C CA . PHE A 1 108 ? 7.041 -1.170 -4.716 1.00 90.44 108 PHE A CA 1
ATOM 848 C C . PHE A 1 108 ? 6.635 -1.780 -3.367 1.00 90.44 108 PHE A C 1
ATOM 850 O O . PHE A 1 108 ? 6.059 -1.076 -2.544 1.00 90.44 108 PHE A O 1
ATOM 857 N N . LEU A 1 109 ? 6.965 -3.050 -3.105 1.00 89.62 109 LEU A N 1
ATOM 858 C CA . LEU A 1 109 ? 6.631 -3.729 -1.849 1.00 89.62 109 LEU A CA 1
ATOM 859 C C . LEU A 1 109 ? 7.248 -3.016 -0.642 1.00 89.62 109 LEU A C 1
ATOM 861 O O . LEU A 1 109 ? 6.572 -2.839 0.372 1.00 89.62 109 LEU A O 1
ATOM 865 N N . VAL A 1 110 ? 8.504 -2.574 -0.749 1.00 90.75 110 VAL A N 1
ATOM 866 C CA . VAL A 1 110 ? 9.190 -1.829 0.318 1.00 90.75 110 VAL A CA 1
ATOM 867 C C . VAL A 1 110 ? 8.513 -0.480 0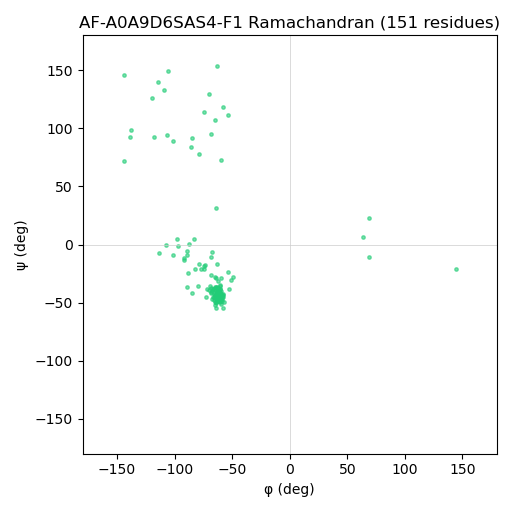.558 1.00 90.75 110 VAL A C 1
ATOM 869 O O . VAL A 1 110 ? 8.137 -0.178 1.692 1.00 90.75 110 VAL A O 1
ATOM 872 N N . LEU A 1 111 ? 8.305 0.310 -0.500 1.00 91.62 111 LEU A N 1
ATOM 873 C CA . LEU A 1 111 ? 7.666 1.626 -0.403 1.00 91.62 111 LEU A CA 1
ATOM 874 C C . LEU A 1 111 ? 6.251 1.527 0.159 1.00 91.62 111 LEU A C 1
ATOM 876 O O . LEU A 1 111 ? 5.879 2.287 1.053 1.00 91.62 111 LEU A O 1
ATOM 880 N N . PHE A 1 112 ? 5.480 0.560 -0.332 1.00 91.62 112 PHE A N 1
ATOM 881 C CA . PHE A 1 112 ? 4.134 0.313 0.145 1.00 91.62 112 PHE A CA 1
ATOM 882 C C . PHE A 1 112 ? 4.129 -0.097 1.617 1.00 91.62 112 PHE A C 1
ATOM 884 O O . PHE A 1 112 ? 3.365 0.468 2.388 1.00 91.62 112 PHE A O 1
ATOM 891 N N . SER A 1 113 ? 4.991 -1.028 2.034 1.00 87.25 113 SER A N 1
ATOM 892 C CA . SER A 1 113 ? 5.046 -1.483 3.432 1.00 87.25 113 SER A CA 1
ATOM 893 C C . SER A 1 113 ? 5.333 -0.334 4.395 1.00 87.25 113 SER A C 1
ATOM 895 O O . SER A 1 113 ? 4.660 -0.195 5.418 1.00 87.25 113 SER A O 1
ATOM 897 N N . LEU A 1 114 ? 6.298 0.521 4.043 1.00 89.81 114 LEU A N 1
ATOM 898 C CA . LEU A 1 114 ? 6.645 1.709 4.821 1.00 89.81 114 LEU A CA 1
ATOM 899 C C . LEU A 1 114 ? 5.484 2.708 4.857 1.00 89.81 114 LEU A C 1
ATOM 901 O O . LEU A 1 114 ? 5.071 3.137 5.935 1.00 89.81 114 LEU A O 1
ATOM 905 N N . GLY A 1 115 ? 4.912 3.036 3.696 1.00 88.06 115 GLY A N 1
ATOM 906 C CA . GLY A 1 115 ? 3.774 3.949 3.598 1.00 88.06 115 GLY A CA 1
ATOM 907 C C . GLY A 1 115 ? 2.556 3.447 4.373 1.00 88.06 115 GLY A C 1
ATOM 908 O O . GLY A 1 115 ? 1.909 4.214 5.083 1.00 88.06 115 GLY A O 1
ATOM 909 N N . MET A 1 116 ? 2.289 2.143 4.310 1.00 86.81 116 MET A N 1
ATOM 910 C CA . MET A 1 116 ? 1.181 1.487 4.995 1.00 86.81 116 MET A CA 1
ATOM 911 C C . MET A 1 116 ? 1.346 1.553 6.514 1.00 86.81 116 MET A C 1
ATOM 913 O O . MET A 1 116 ? 0.396 1.868 7.233 1.00 86.81 116 MET A O 1
ATOM 917 N N . TYR A 1 117 ? 2.559 1.301 7.008 1.00 85.00 117 TYR A N 1
ATOM 918 C CA . TYR A 1 117 ? 2.883 1.419 8.426 1.00 85.00 117 TYR A CA 1
ATOM 919 C C . TYR A 1 117 ? 2.699 2.857 8.934 1.00 85.00 117 TYR A C 1
ATOM 921 O O . TYR A 1 117 ? 2.050 3.074 9.963 1.00 85.00 117 TYR A O 1
ATOM 929 N N . VAL A 1 118 ? 3.205 3.847 8.189 1.00 86.38 118 VAL A N 1
ATOM 930 C CA . VAL A 1 118 ? 3.069 5.275 8.524 1.00 86.38 118 VAL A CA 1
ATOM 931 C C . VAL A 1 118 ? 1.600 5.702 8.518 1.00 86.38 118 VAL A C 1
ATOM 933 O O . VAL A 1 118 ? 1.125 6.314 9.479 1.00 86.38 118 VAL A O 1
ATOM 936 N N . TRP A 1 119 ? 0.849 5.335 7.479 1.00 87.69 119 TRP A N 1
ATOM 937 C CA . TRP A 1 119 ? -0.579 5.627 7.366 1.00 87.69 119 TRP A CA 1
ATOM 938 C C . TRP A 1 119 ? -1.393 5.009 8.507 1.00 87.69 119 TRP A C 1
ATOM 940 O O . TRP A 1 119 ? -2.158 5.704 9.173 1.00 87.69 119 TRP A O 1
ATOM 950 N N . ARG A 1 120 ? -1.204 3.717 8.803 1.00 82.62 120 ARG A N 1
ATOM 951 C CA . ARG A 1 120 ? -1.966 3.048 9.869 1.00 82.62 120 ARG A CA 1
ATOM 952 C C . ARG A 1 120 ? -1.628 3.578 11.252 1.00 82.62 120 ARG A C 1
ATOM 954 O O . ARG A 1 120 ? -2.540 3.750 12.061 1.00 82.62 120 ARG A O 1
ATOM 961 N N . THR A 1 121 ? -0.358 3.886 11.507 1.00 79.31 121 THR A N 1
ATOM 962 C CA . THR A 1 121 ? 0.055 4.492 12.775 1.00 79.31 121 THR A CA 1
ATOM 963 C C . THR A 1 121 ? -0.580 5.869 12.921 1.00 79.31 121 THR A C 1
ATOM 965 O O . THR A 1 121 ? -1.325 6.081 13.870 1.00 79.31 121 THR A O 1
ATOM 968 N N . SER A 1 122 ? -0.388 6.763 11.945 1.00 82.50 122 SER A N 1
ATOM 969 C CA . SER A 1 122 ? -0.933 8.130 11.968 1.00 82.50 122 SER A CA 1
ATOM 970 C C . SER A 1 122 ? -2.458 8.180 12.078 1.00 82.50 122 SER A C 1
ATOM 972 O O . SER A 1 122 ? -2.985 8.947 12.884 1.00 82.50 122 SER A O 1
ATOM 974 N N . TYR A 1 123 ? -3.180 7.339 11.331 1.00 81.62 123 TYR A N 1
ATOM 975 C CA . TYR A 1 123 ? -4.638 7.268 11.401 1.00 81.62 123 TYR A CA 1
ATOM 976 C C . TYR A 1 123 ? -5.114 6.817 12.787 1.00 81.62 123 TYR A C 1
ATOM 978 O O . TYR A 1 123 ? -6.060 7.383 13.342 1.00 81.62 123 TYR A O 1
ATOM 986 N N . ASN A 1 124 ? -4.431 5.838 13.384 1.00 76.31 124 ASN A N 1
ATOM 987 C CA . ASN A 1 124 ? -4.747 5.378 14.728 1.00 76.31 124 ASN A CA 1
ATOM 988 C C . ASN A 1 124 ? -4.463 6.459 15.789 1.00 76.31 124 ASN A C 1
ATOM 990 O O . ASN A 1 124 ? -5.327 6.735 16.624 1.00 76.31 124 ASN A O 1
ATOM 994 N N . THR A 1 125 ? -3.313 7.144 15.732 1.00 73.12 125 THR A N 1
ATOM 995 C CA . THR A 1 125 ? -3.009 8.253 16.655 1.00 73.12 125 THR A CA 1
ATOM 996 C C . THR A 1 125 ? -4.002 9.405 16.498 1.00 73.12 125 THR A C 1
ATOM 998 O O . THR A 1 125 ? -4.481 9.943 17.495 1.00 73.12 125 THR A O 1
ATOM 1001 N N . ALA A 1 126 ? -4.383 9.750 15.264 1.00 75.69 126 ALA A N 1
ATOM 1002 C CA . ALA A 1 126 ? -5.361 10.800 14.986 1.00 75.69 126 ALA A CA 1
ATOM 1003 C C . ALA A 1 126 ? -6.766 10.458 15.519 1.00 75.69 126 ALA A C 1
ATOM 1005 O O . ALA A 1 126 ? -7.479 11.337 16.007 1.00 75.69 126 ALA A O 1
ATOM 1006 N N . LEU A 1 127 ? -7.1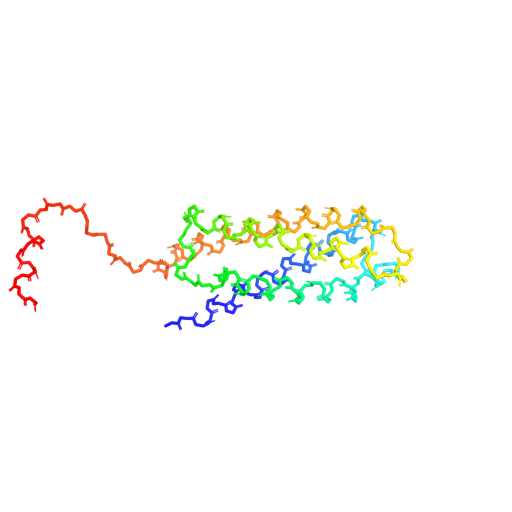75 9.187 15.467 1.00 69.81 127 LEU A N 1
ATOM 1007 C CA . LEU A 1 127 ? -8.448 8.729 16.032 1.00 69.81 127 LEU A CA 1
ATOM 1008 C C . LEU A 1 127 ? -8.470 8.744 17.562 1.00 69.81 127 LEU A C 1
ATOM 1010 O O . LEU A 1 127 ? -9.498 9.098 18.152 1.00 69.81 127 LEU A O 1
ATOM 1014 N N . LEU A 1 128 ? -7.354 8.370 18.193 1.00 63.72 128 LEU A N 1
ATOM 1015 C CA . LEU A 1 128 ? -7.177 8.438 19.643 1.00 63.72 128 LEU A CA 1
ATOM 1016 C C . LEU A 1 128 ? -7.192 9.895 20.128 1.00 63.72 128 LEU A C 1
ATOM 1018 O O . LEU A 1 128 ? -7.932 10.213 21.056 1.00 63.72 128 LEU A O 1
ATOM 1022 N N . ALA A 1 129 ? -6.477 10.792 19.441 1.00 62.28 129 ALA A N 1
ATOM 1023 C CA . ALA A 1 129 ? -6.439 12.224 19.749 1.00 62.28 129 ALA A CA 1
ATOM 1024 C C . ALA A 1 129 ? -7.813 12.905 19.620 1.00 62.28 129 ALA A C 1
ATOM 1026 O O . ALA A 1 129 ? -8.129 13.828 20.364 1.00 62.28 129 ALA A O 1
ATOM 1027 N N . ARG A 1 130 ? -8.671 12.430 18.707 1.00 60.75 130 ARG A N 1
ATOM 1028 C CA . ARG A 1 130 ? -10.036 12.953 18.522 1.00 60.75 130 ARG A CA 1
ATOM 1029 C C . ARG A 1 130 ? -11.066 12.366 19.493 1.00 60.75 130 ARG A C 1
ATOM 1031 O O . ARG A 1 130 ? -12.254 12.623 19.319 1.00 60.75 130 ARG A O 1
ATOM 1038 N N . GLY A 1 131 ? -10.660 11.534 20.459 1.00 54.06 131 GLY A N 1
ATOM 1039 C CA . GLY A 1 131 ? -11.562 10.909 21.437 1.00 54.06 131 GLY A CA 1
ATOM 1040 C C . GLY A 1 131 ? -12.599 9.949 20.833 1.00 54.06 131 GLY A C 1
ATOM 1041 O O . GLY A 1 131 ? -13.472 9.451 21.536 1.00 54.06 131 GLY A O 1
ATOM 1042 N N . ARG A 1 132 ? -12.517 9.660 19.526 1.00 54.25 132 ARG A N 1
ATOM 1043 C CA . ARG A 1 132 ? -13.479 8.821 18.788 1.00 54.25 132 ARG A CA 1
ATOM 1044 C C . ARG A 1 132 ? -13.110 7.334 18.799 1.00 54.25 132 ARG A C 1
ATOM 1046 O O . ARG A 1 132 ? -13.918 6.514 18.373 1.00 54.25 132 ARG A O 1
ATOM 1053 N N . GLY A 1 133 ? -11.913 6.997 19.286 1.00 49.19 133 GLY A N 1
ATOM 1054 C CA . GLY A 1 133 ? -11.373 5.633 19.347 1.00 49.19 133 GLY A CA 1
ATOM 1055 C C . GLY A 1 133 ? -11.530 4.901 20.686 1.00 49.19 133 GLY A C 1
ATOM 1056 O O . GLY A 1 133 ? -11.120 3.748 20.785 1.00 49.19 133 GLY A O 1
ATOM 1057 N N . VAL A 1 134 ? -12.110 5.515 21.724 1.00 42.69 134 VAL A N 1
ATOM 1058 C CA . VAL A 1 134 ? -12.253 4.863 23.037 1.00 42.69 134 VAL A CA 1
ATOM 1059 C C . VAL A 1 134 ? -13.633 5.158 23.617 1.00 42.69 134 VAL A C 1
ATOM 1061 O O . VAL A 1 134 ? -13.843 6.190 24.248 1.00 42.69 134 VAL A O 1
ATOM 1064 N N . ARG A 1 135 ? -14.585 4.223 23.480 1.00 40.81 135 ARG A N 1
ATOM 1065 C CA . ARG A 1 135 ? -15.591 4.100 24.543 1.00 40.81 135 ARG A CA 1
ATOM 1066 C C . ARG A 1 135 ? -14.815 3.657 25.781 1.00 40.81 135 ARG A C 1
ATOM 1068 O O . ARG A 1 135 ? -14.293 2.544 25.817 1.00 40.81 135 ARG A O 1
ATOM 1075 N N . ARG A 1 136 ? -14.651 4.583 26.730 1.00 42.38 136 ARG A N 1
ATOM 1076 C CA . ARG A 1 136 ? -14.133 4.315 28.072 1.00 42.38 136 ARG A CA 1
ATOM 1077 C C . ARG A 1 136 ? -14.972 3.197 28.677 1.00 42.38 136 ARG A C 1
ATOM 1079 O O . ARG A 1 136 ? -16.127 3.439 28.989 1.00 42.38 136 ARG A O 1
ATOM 1086 N N . ILE A 1 137 ? -14.385 2.023 28.858 1.00 48.22 137 ILE A N 1
ATOM 1087 C CA . ILE A 1 137 ? -14.663 1.209 30.038 1.00 48.22 137 ILE A CA 1
ATOM 1088 C C . ILE A 1 137 ? -13.308 0.654 30.469 1.00 48.22 137 ILE A C 1
ATOM 1090 O O . ILE A 1 137 ? -12.806 -0.323 29.920 1.00 48.22 137 ILE A O 1
ATOM 1094 N N . LEU A 1 138 ? -12.666 1.386 31.376 1.00 43.31 138 LEU A N 1
ATOM 1095 C CA . LEU A 1 138 ? -11.615 0.865 32.233 1.00 43.31 138 LEU A CA 1
ATOM 1096 C C . LEU A 1 138 ? -12.269 0.760 33.609 1.00 43.31 138 LEU A C 1
ATOM 1098 O O . LEU A 1 138 ? -12.344 1.750 34.328 1.00 43.31 138 LEU A O 1
ATOM 1102 N N . ILE A 1 139 ? -12.799 -0.415 33.929 1.00 48.59 139 ILE A N 1
ATOM 1103 C CA . ILE A 1 139 ? -13.054 -0.795 35.316 1.00 48.59 139 ILE A CA 1
ATOM 1104 C C . ILE A 1 139 ? -12.181 -2.013 35.553 1.00 48.59 139 ILE A C 1
ATOM 1106 O O . ILE A 1 139 ? -12.569 -3.125 35.222 1.00 48.59 139 ILE A O 1
ATOM 1110 N N . VAL A 1 140 ? -10.974 -1.768 36.057 1.00 41.78 140 VAL A N 1
ATOM 1111 C CA . VAL A 1 140 ? -10.234 -2.735 36.872 1.00 41.78 140 VAL A CA 1
ATOM 1112 C C . VAL A 1 140 ? -9.492 -1.929 37.936 1.00 41.78 140 VAL A C 1
ATOM 1114 O O . VAL A 1 140 ? -8.289 -1.698 37.871 1.00 41.78 140 VAL A O 1
ATOM 1117 N N . GLY A 1 141 ? -10.274 -1.423 38.882 1.00 37.81 141 GLY A N 1
ATOM 1118 C CA . GLY A 1 141 ? -9.881 -1.299 40.275 1.00 37.81 141 GLY A CA 1
ATOM 1119 C C . GLY A 1 141 ? -10.899 -2.136 41.042 1.00 37.81 141 GL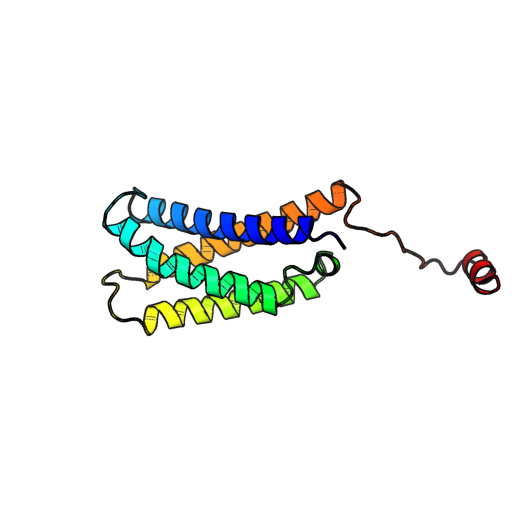Y A C 1
ATOM 1120 O O . GLY A 1 141 ? -12.096 -1.973 40.827 1.00 37.81 141 GLY A O 1
ATOM 1121 N N . TYR A 1 142 ? -10.444 -3.084 41.856 1.00 47.06 142 TYR A N 1
ATOM 1122 C CA . TYR A 1 142 ? -11.310 -3.803 42.790 1.00 47.06 142 TYR A CA 1
ATOM 1123 C C . TYR A 1 142 ? -11.522 -2.877 43.992 1.00 47.06 142 TYR A C 1
ATOM 1125 O O . TYR A 1 142 ? -10.836 -2.972 45.003 1.00 47.06 142 TYR A O 1
ATOM 1133 N N . ASN A 1 143 ? -12.390 -1.883 43.840 1.00 55.56 143 ASN A N 1
ATOM 1134 C CA . ASN A 1 143 ? -12.832 -1.034 44.935 1.00 55.56 143 ASN A CA 1
ATOM 1135 C C . ASN A 1 143 ? -14.321 -1.272 45.182 1.00 55.56 143 ASN A C 1
ATOM 1137 O O . ASN A 1 143 ? -15.096 -1.440 44.246 1.00 55.56 143 ASN A O 1
ATOM 1141 N N . GLN A 1 144 ? -14.689 -1.308 46.464 1.00 54.66 144 GLN A N 1
ATOM 1142 C CA . GLN A 1 144 ? -15.998 -1.713 46.998 1.00 54.66 144 GLN A CA 1
ATOM 1143 C C . GLN A 1 144 ? -17.192 -1.027 46.300 1.00 54.66 144 GLN A C 1
ATOM 1145 O O . GLN A 1 144 ? -18.244 -1.627 46.122 1.00 54.66 144 GLN A O 1
ATOM 1150 N N . VAL A 1 145 ? -16.982 0.182 45.772 1.00 56.69 145 VAL A N 1
ATOM 1151 C CA . VAL A 1 145 ? -17.965 0.963 45.002 1.00 56.69 145 VAL A CA 1
ATOM 1152 C C . VAL A 1 145 ? -18.380 0.288 43.680 1.00 56.69 145 VAL A C 1
ATOM 1154 O O . VAL A 1 145 ? -19.500 0.473 43.214 1.00 56.69 145 VAL A O 1
ATOM 1157 N N . ALA A 1 146 ? -17.513 -0.523 43.063 1.00 54.34 146 ALA A N 1
ATOM 1158 C CA . ALA A 1 146 ? -17.844 -1.268 41.845 1.00 54.34 146 ALA A CA 1
ATOM 1159 C C . ALA A 1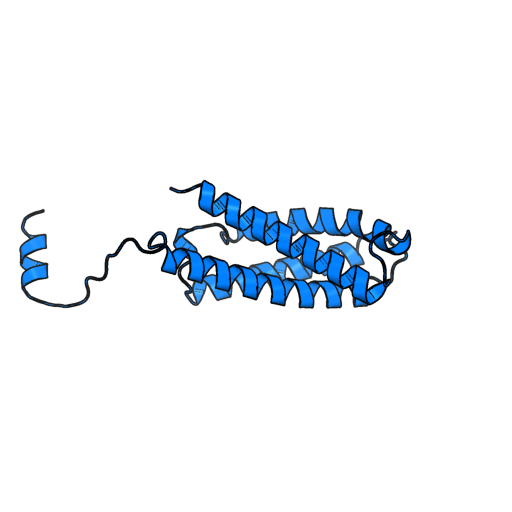 146 ? -18.766 -2.474 42.106 1.00 54.34 146 ALA A C 1
ATOM 1161 O O . ALA A 1 146 ? -19.439 -2.915 41.178 1.00 54.34 146 ALA A O 1
ATOM 1162 N N . GLN A 1 147 ? -18.815 -2.986 43.344 1.00 57.38 147 GLN A N 1
ATOM 1163 C CA . GLN A 1 147 ? -19.775 -4.021 43.746 1.00 57.38 147 GLN A CA 1
ATOM 1164 C C . GLN A 1 147 ? -21.155 -3.425 44.047 1.00 57.38 147 GLN A C 1
ATOM 1166 O O . GLN A 1 147 ? -22.158 -4.013 43.670 1.00 57.38 147 GLN A O 1
ATOM 1171 N N . GLU A 1 148 ? -21.233 -2.221 44.620 1.00 56.56 148 GLU A N 1
ATOM 1172 C CA . GLU A 1 148 ? -22.536 -1.590 44.895 1.00 56.56 148 GLU A CA 1
ATOM 1173 C C . GLU A 1 148 ? -23.324 -1.259 43.615 1.00 56.56 148 GLU A C 1
ATOM 1175 O O . GLU A 1 148 ? -24.552 -1.283 43.617 1.00 56.56 148 GLU A O 1
ATOM 1180 N N . LEU A 1 149 ? -22.639 -1.006 42.491 1.00 58.97 149 LEU A N 1
ATOM 1181 C CA . LEU A 1 149 ? -23.299 -0.764 41.204 1.00 58.97 149 LEU A CA 1
ATOM 1182 C C . LEU A 1 149 ? -23.792 -2.036 40.490 1.00 58.97 149 LEU A C 1
ATOM 1184 O O . LEU A 1 149 ? -24.598 -1.903 39.570 1.00 58.97 149 LEU A O 1
ATOM 1188 N N . SER A 1 150 ? -23.320 -3.238 40.852 1.00 57.00 150 SER A N 1
ATOM 1189 C CA . SER A 1 150 ? -23.809 -4.486 40.238 1.00 57.00 150 SER A CA 1
ATOM 1190 C C . SER A 1 150 ? -25.109 -4.988 40.847 1.00 57.00 150 SER A C 1
ATOM 1192 O O . SER A 1 150 ? -25.814 -5.742 40.194 1.00 57.00 150 SER A O 1
ATOM 1194 N N . ASP A 1 151 ? -25.427 -4.564 42.068 1.00 51.78 151 ASP A N 1
ATOM 1195 C CA . ASP A 1 151 ? -26.626 -5.025 42.773 1.00 51.78 151 ASP A CA 1
ATOM 1196 C C . ASP A 1 151 ? -27.860 -4.148 42.488 1.00 51.78 151 ASP A C 1
ATOM 1198 O O . ASP A 1 151 ? -28.967 -4.482 42.906 1.00 51.78 151 ASP A O 1
ATOM 1202 N N . PHE A 1 152 ? -27.697 -3.034 41.762 1.00 55.62 152 PHE A N 1
ATOM 1203 C CA . PHE A 1 152 ? -28.786 -2.107 41.417 1.00 55.62 152 PHE A CA 1
ATOM 1204 C C . PHE A 1 152 ? -29.213 -2.154 39.935 1.00 55.62 152 PHE A C 1
ATOM 1206 O O . PHE A 1 152 ? -30.117 -1.420 39.534 1.00 55.62 152 PHE A O 1
ATOM 1213 N N . ILE A 1 153 ? -28.573 -2.995 39.114 1.00 49.78 153 ILE A N 1
ATOM 1214 C CA . ILE A 1 153 ? -28.933 -3.267 37.709 1.00 49.78 153 ILE A CA 1
ATOM 1215 C C . ILE A 1 153 ? -29.271 -4.747 37.578 1.00 49.78 153 ILE A C 1
ATOM 1217 O O . ILE A 1 153 ? -30.318 -5.047 36.963 1.00 49.78 153 ILE A O 1
#

Radius of gyration: 20.69 Å; Cα contacts (8 Å, |Δi|>4): 84; chains: 1; bounding box: 42×29×69 Å

Foldseek 3Di:
DCVVLLVVLLVLLVVLLVVLLQVLCCVPPVDCPDPLNVLPPVLSVVLSVVLSVLCVVLVLSPLLLLPPDVSNVVSVVVSLVVSLVVVVCSVVVDPDSPDPVVVSSVSSSVSSVVSVVVSSVVSSVVCVVVVNSDPDDDPPDPDPVVVVVVVVD

Mean predicted aligned error: 10.79 Å

Solvent-accessible surface area (backbone atoms only — not comparable to full-atom values): 8922 Å² total; per-residue (Å²): 132,68,64,69,58,38,52,52,50,56,51,49,54,50,49,38,51,54,50,20,48,50,52,40,30,33,74,74,65,73,35,66,82,42,75,76,36,53,68,48,51,63,63,50,51,58,51,49,55,53,41,54,49,47,37,52,74,62,47,74,60,42,74,86,55,55,61,96,40,75,68,42,55,51,43,50,51,52,39,49,53,51,43,50,53,50,50,53,47,52,68,68,73,50,85,83,65,95,56,79,57,68,63,59,48,51,51,28,52,52,45,30,53,53,44,49,51,52,49,54,50,51,54,43,54,53,34,53,75,66,61,76,66,56,88,85,82,85,84,87,68,100,46,76,71,64,58,62,62,62,79,78,112

Secondary structure (DSSP, 8-state):
--HHHHHHHHHHHHHHHHHHHHHHHHHHHS-SSSHHHHHHHHHHHHHHHHHHHHHHHTTTT-GGGGS--HHHHHHHHHHHHHHHHHHHHHHHH-TT--S-HHHHHHHHHHHHHHHHHHHHHHHHHHHHHTT-S----------THHHHTTS--

pLDDT: mean 76.82, std 14.92, range [37.81, 92.69]

Sequence (153 aa):
MNRALQGGLILGDAIVLYLALLVMLFIRYGTVAGRGAQSHFSPFTILFLIWILVFYIAGLYDVRSLKNNSSFARKLALALTTNFLFAIAFFYFVPGFGITPKTNLVIFLVLFSLGMYVWRTSYNTALLARGRGVRRILIVGYNQVAQELSDFI

Nearest PDB structures (foldseek):
  1ukw-assembly1_A  TM=3.349E-01  e=3.380E+00  Thermus thermophilus
  3gqt-assembly4_D  TM=3.029E-01  e=3.752E+00  Burkholderia pseudomallei 1710b